Protein AF-A0A921YLR0-F1 (afdb_monomer_lite)

Sequence (115 aa):
MTSTILVIAMLLAQAISAPQNGVSTIKSPVNMTLEELNYLLQVRSGQPQTQPKVLSPCARAILGCCRGKIMNPSCSESLNCGALFFDVNPCEERFVHEALKAARSFYEQLNNVST

Foldseek 3Di:
DDDDDDDPDDPPPPPDDDDPPDPPPPPPPDPDDPVRVVVVVCVVVPHDDDQDLDQQLQLCQLQPQDDQQDGDQVSSVVSVNHCPPDPDRCNPPVNSVVSVVSVVVSVVVVVVVPD

Secondary structure (DSSP, 8-state):
----------------------------SS---HHHHHHHHHHHTT--PPPPSS--HHHHHHHHHEE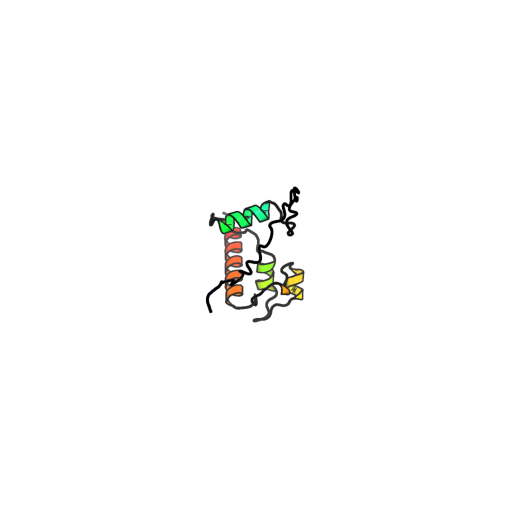TTEE-HHHHHHTT--GGG-SS-TTSHHHHHHHHHHHHHHHHHHHHTT-

pLDDT: mean 70.13, std 16.64, range [39.91, 93.25]

Radius of gyration: 26.22 Å; chains: 1; bounding box: 68×72×43 Å

Structure (mmCIF, N/CA/C/O backbone):
data_AF-A0A921YLR0-F1
#
_entry.id   AF-A0A921YLR0-F1
#
loop_
_atom_site.group_PDB
_atom_site.id
_atom_site.type_symbol
_atom_site.label_atom_id
_atom_site.label_alt_id
_atom_site.label_comp_id
_atom_site.label_asym_id
_atom_site.label_entity_id
_atom_site.label_seq_id
_atom_site.pdbx_PDB_ins_code
_atom_site.Cartn_x
_atom_site.Cartn_y
_atom_site.Cartn_z
_atom_site.occupancy
_atom_site.B_iso_or_equiv
_atom_site.auth_seq_id
_atom_site.auth_comp_id
_atom_site.auth_asym_id
_atom_site.auth_atom_id
_atom_site.pdbx_PDB_model_num
ATOM 1 N N . MET A 1 1 ? 50.236 62.150 -19.688 1.00 47.09 1 MET A N 1
ATOM 2 C CA . MET A 1 1 ? 48.950 61.819 -20.333 1.00 47.09 1 MET A CA 1
ATOM 3 C C . MET A 1 1 ? 47.977 61.448 -19.231 1.00 47.09 1 MET A C 1
ATOM 5 O O . MET A 1 1 ? 48.167 60.444 -18.562 1.00 47.09 1 MET A O 1
ATOM 9 N N . THR A 1 2 ? 47.066 62.365 -18.942 1.00 39.91 2 THR A N 1
ATOM 10 C CA . THR A 1 2 ? 46.041 62.330 -17.894 1.00 39.91 2 THR A CA 1
ATOM 11 C C . THR A 1 2 ? 44.764 61.647 -18.393 1.00 39.91 2 THR A C 1
ATOM 13 O O . THR A 1 2 ? 44.452 61.784 -19.572 1.00 39.91 2 THR A O 1
ATOM 16 N N . SER A 1 3 ? 44.005 61.050 -17.454 1.00 44.97 3 SER A N 1
ATOM 17 C CA . SER A 1 3 ? 42.542 60.811 -17.512 1.00 44.97 3 SER A CA 1
ATOM 18 C C . SER A 1 3 ? 42.065 59.694 -18.474 1.00 44.97 3 SER A C 1
ATOM 20 O O . SER A 1 3 ? 42.546 59.597 -19.5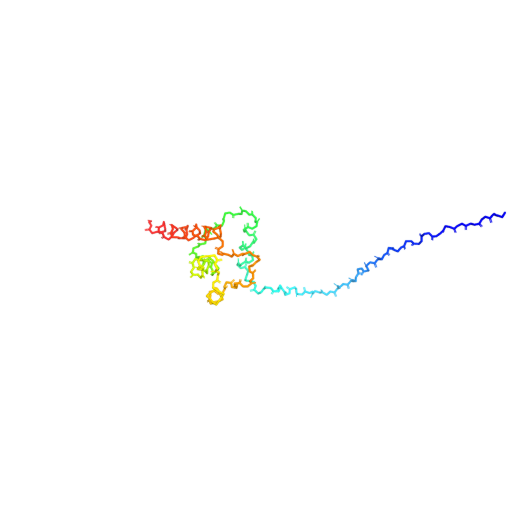88 1.00 44.97 3 SER A O 1
ATOM 22 N N . THR A 1 4 ? 41.117 58.788 -18.178 1.00 50.31 4 THR A N 1
ATOM 23 C CA . THR A 1 4 ? 39.990 58.777 -17.222 1.00 50.31 4 THR A CA 1
ATOM 24 C C . THR A 1 4 ? 39.208 57.440 -17.347 1.00 50.31 4 THR A C 1
ATOM 26 O O . THR A 1 4 ? 39.133 56.907 -18.447 1.00 50.31 4 THR A O 1
ATOM 29 N N . ILE A 1 5 ? 38.535 57.012 -16.260 1.00 53.62 5 ILE A N 1
ATOM 30 C CA . ILE A 1 5 ? 37.160 56.423 -16.199 1.00 53.62 5 ILE A CA 1
ATOM 31 C C . ILE A 1 5 ? 36.966 54.997 -16.784 1.00 53.62 5 ILE A C 1
ATOM 33 O O . ILE A 1 5 ? 37.067 54.787 -17.981 1.00 53.62 5 ILE A O 1
ATOM 37 N N . LEU A 1 6 ? 36.760 53.927 -15.998 1.00 51.25 6 LEU A N 1
ATOM 38 C CA . LEU A 1 6 ? 35.635 53.601 -15.089 1.00 51.25 6 LEU A CA 1
ATOM 39 C C . LEU A 1 6 ? 34.300 53.376 -15.828 1.00 51.25 6 LEU A C 1
ATOM 41 O O . LEU A 1 6 ? 33.466 54.264 -15.824 1.00 51.25 6 LEU A O 1
ATOM 45 N N . VAL A 1 7 ? 34.063 52.172 -16.375 1.00 47.03 7 VAL A N 1
ATOM 46 C CA . VAL A 1 7 ? 32.703 51.602 -16.518 1.00 47.03 7 VAL A CA 1
ATOM 47 C C . VAL A 1 7 ? 32.769 50.064 -16.466 1.00 47.03 7 VAL A C 1
ATOM 49 O O . VAL A 1 7 ? 32.858 49.389 -17.487 1.00 47.03 7 VAL A O 1
ATOM 52 N N . ILE A 1 8 ? 32.705 49.488 -15.263 1.00 49.91 8 ILE A N 1
ATOM 53 C CA . ILE A 1 8 ? 32.212 48.113 -15.089 1.00 49.91 8 ILE A CA 1
ATOM 54 C C . ILE A 1 8 ? 30.689 48.244 -15.089 1.00 49.91 8 ILE A C 1
ATOM 56 O O . ILE A 1 8 ? 30.078 48.563 -14.070 1.00 49.91 8 ILE A O 1
ATOM 60 N N . ALA A 1 9 ? 30.087 48.112 -16.270 1.00 52.34 9 ALA A N 1
ATOM 61 C CA . ALA A 1 9 ? 28.642 48.127 -16.422 1.00 52.34 9 ALA A CA 1
ATOM 62 C C . ALA A 1 9 ? 28.066 46.829 -15.844 1.00 52.34 9 ALA A C 1
ATOM 64 O O . ALA A 1 9 ? 28.249 45.739 -16.383 1.00 52.34 9 ALA A O 1
ATOM 65 N N . MET A 1 10 ? 27.380 46.989 -14.716 1.00 51.41 10 MET A N 1
ATOM 66 C CA . MET A 1 10 ? 26.463 46.031 -14.116 1.00 51.41 10 MET A CA 1
ATOM 67 C C . MET A 1 10 ? 25.487 45.478 -15.165 1.00 51.41 10 MET A C 1
ATOM 69 O O . MET A 1 10 ? 24.638 46.206 -15.673 1.00 51.41 10 MET A O 1
ATOM 73 N N . LEU A 1 11 ? 25.544 44.172 -15.424 1.00 47.53 11 LEU A N 1
ATOM 74 C CA . LEU A 1 11 ? 24.436 43.417 -16.011 1.00 47.53 11 LEU A CA 1
ATOM 75 C C . LEU A 1 11 ? 23.589 42.838 -14.871 1.00 47.53 11 LEU A C 1
ATOM 77 O O . LEU A 1 11 ? 23.623 41.650 -14.567 1.00 47.53 11 LEU A O 1
ATOM 81 N N . LEU A 1 12 ? 22.834 43.722 -14.216 1.00 48.78 12 LEU A N 1
ATOM 82 C CA . LEU A 1 12 ? 21.648 43.348 -13.451 1.00 48.78 12 LEU A CA 1
ATOM 83 C C . LEU A 1 12 ? 20.520 43.134 -14.465 1.00 48.78 12 LEU A C 1
ATOM 85 O O . LEU A 1 12 ? 19.903 44.091 -14.932 1.00 48.78 12 LEU A O 1
ATOM 89 N N . ALA A 1 13 ? 20.275 41.878 -14.840 1.00 51.66 13 ALA A N 1
ATOM 90 C CA . ALA A 1 13 ? 19.069 41.504 -15.564 1.00 51.66 13 ALA A CA 1
ATOM 91 C C . ALA A 1 13 ? 17.874 41.653 -14.612 1.00 51.66 13 ALA A C 1
ATOM 93 O O . ALA A 1 13 ? 17.613 40.812 -13.754 1.00 51.66 13 ALA A O 1
ATOM 94 N N . GLN A 1 14 ? 17.186 42.779 -14.748 1.00 50.91 14 GLN A N 1
ATOM 95 C CA . GLN A 1 14 ? 15.934 43.077 -14.076 1.00 50.91 14 GLN A CA 1
ATOM 96 C C . GLN A 1 14 ? 14.848 42.238 -14.761 1.00 50.91 14 GLN A C 1
ATOM 98 O O . GLN A 1 14 ? 14.433 42.548 -15.877 1.00 50.91 14 GLN A O 1
ATOM 103 N N . ALA A 1 15 ? 14.420 41.145 -14.127 1.00 48.50 15 ALA A N 1
ATOM 104 C CA . ALA A 1 15 ? 13.193 40.460 -14.509 1.00 48.50 15 ALA A CA 1
ATOM 105 C C . ALA A 1 15 ? 12.020 41.355 -14.092 1.00 48.50 15 ALA A C 1
ATOM 107 O O . ALA A 1 15 ? 11.705 41.508 -12.914 1.00 48.50 15 ALA A O 1
ATOM 108 N N . ILE A 1 16 ? 11.450 42.018 -15.090 1.00 54.47 16 ILE A N 1
ATOM 109 C CA . ILE A 1 16 ? 10.364 42.980 -14.983 1.00 54.47 16 ILE A CA 1
ATOM 110 C C . ILE A 1 16 ? 9.105 42.215 -14.567 1.00 54.47 16 ILE A C 1
ATOM 112 O O . ILE A 1 16 ? 8.594 41.383 -15.317 1.00 54.47 16 ILE A O 1
ATOM 116 N N . SER A 1 17 ? 8.609 42.490 -13.364 1.00 49.69 17 SER A N 1
ATOM 117 C CA . SER A 1 17 ? 7.299 42.046 -12.896 1.00 49.69 17 SER A CA 1
ATOM 118 C C . SER A 1 17 ? 6.218 42.603 -13.826 1.00 49.69 17 SER A C 1
ATOM 120 O O . SER A 1 17 ? 5.976 43.810 -13.852 1.00 49.69 17 SER A O 1
ATOM 122 N N . ALA A 1 18 ? 5.566 41.738 -14.601 1.00 46.78 18 ALA A N 1
ATOM 123 C CA . ALA A 1 18 ? 4.377 42.105 -15.361 1.00 46.78 18 ALA A CA 1
ATOM 124 C C . ALA A 1 18 ? 3.161 42.224 -14.416 1.00 46.78 18 ALA A C 1
ATOM 126 O O . ALA A 1 18 ? 2.975 41.354 -13.561 1.00 46.78 18 ALA A O 1
ATOM 127 N N . PRO A 1 19 ? 2.295 43.245 -14.565 1.00 48.19 19 PRO A N 1
ATOM 128 C CA . PRO A 1 19 ? 1.068 43.346 -13.792 1.00 48.19 19 PRO A CA 1
ATOM 129 C C . PRO A 1 19 ? -0.002 42.463 -14.442 1.00 48.19 19 PRO A C 1
ATOM 131 O O . PRO A 1 19 ? -0.622 42.847 -15.432 1.00 48.19 19 PRO A O 1
ATOM 134 N N . GLN A 1 20 ? -0.240 41.271 -13.895 1.00 50.00 20 GLN A N 1
ATOM 135 C CA . GLN A 1 20 ? -1.420 40.486 -14.263 1.00 50.00 20 GLN A CA 1
ATOM 136 C C . GLN A 1 20 ? -2.594 40.891 -13.378 1.00 50.00 20 GLN A C 1
ATOM 138 O O . GLN A 1 20 ? -2.897 40.278 -12.359 1.00 50.00 20 GLN A O 1
ATOM 143 N N . ASN A 1 21 ? -3.251 41.971 -13.797 1.00 47.31 21 ASN A N 1
ATOM 144 C CA . ASN A 1 21 ? -4.597 42.296 -13.366 1.00 47.31 21 ASN A CA 1
ATOM 145 C C . ASN A 1 21 ? -5.551 41.357 -14.118 1.00 47.31 21 ASN A C 1
ATOM 147 O O . ASN A 1 21 ? -5.950 41.608 -15.251 1.00 47.31 21 ASN A O 1
ATOM 151 N N . GLY A 1 22 ? -5.840 40.219 -13.504 1.00 43.94 22 GLY A N 1
ATOM 152 C CA . GLY A 1 22 ? -6.788 39.240 -14.000 1.00 43.94 22 GLY A CA 1
ATOM 153 C C . GLY A 1 22 ? -7.130 38.328 -12.845 1.00 43.94 22 GLY A C 1
ATOM 154 O O . GLY A 1 22 ? -6.261 37.599 -12.369 1.00 43.94 22 GLY A O 1
ATOM 155 N N . VAL A 1 23 ? -8.374 38.404 -12.370 1.00 52.84 23 VAL A N 1
ATOM 156 C CA . VAL A 1 23 ? -8.954 37.437 -11.436 1.00 52.84 23 VAL A CA 1
ATOM 157 C C . VAL A 1 23 ? -8.874 36.077 -12.115 1.00 52.84 23 VAL A C 1
ATOM 159 O O . VAL A 1 23 ? -9.756 35.656 -12.858 1.00 52.84 23 VAL A O 1
ATOM 162 N N . SER A 1 24 ? -7.744 35.417 -11.911 1.00 43.09 24 SER A N 1
ATOM 163 C CA . SER A 1 24 ? -7.550 34.040 -12.281 1.00 43.09 24 SER A CA 1
ATOM 164 C C . SER A 1 24 ? -8.340 33.280 -11.242 1.00 43.09 24 SER A C 1
ATOM 166 O O . SER A 1 24 ? -7.922 33.161 -10.092 1.00 43.09 24 SER A O 1
ATOM 168 N N . THR A 1 25 ? -9.525 32.811 -11.620 1.00 52.16 25 THR A N 1
ATOM 169 C CA . THR A 1 25 ? -10.111 31.647 -10.971 1.00 52.16 25 THR A CA 1
ATOM 170 C C . THR A 1 25 ? -9.041 30.568 -11.048 1.00 52.16 25 THR A C 1
ATOM 172 O O . THR A 1 25 ? -8.855 29.950 -12.096 1.00 52.16 25 THR A O 1
ATOM 175 N N . ILE A 1 26 ? -8.267 30.419 -9.970 1.00 43.59 26 ILE A N 1
ATOM 176 C CA . ILE A 1 26 ? -7.291 29.351 -9.815 1.00 43.59 26 ILE A CA 1
ATOM 177 C C . ILE A 1 26 ? -8.127 28.077 -9.821 1.00 43.59 26 ILE A C 1
ATOM 179 O O . ILE A 1 26 ? -8.661 27.652 -8.799 1.00 43.59 26 ILE A O 1
ATOM 183 N N . LYS A 1 27 ? -8.311 27.493 -11.005 1.00 45.69 27 LYS A N 1
ATOM 184 C CA . LYS A 1 27 ? -8.724 26.105 -11.119 1.00 45.69 27 LYS A CA 1
ATOM 185 C C . LYS A 1 27 ? -7.538 25.319 -10.598 1.00 45.69 27 LYS A C 1
ATOM 187 O O . LYS A 1 27 ? -6.546 25.151 -11.304 1.00 45.69 27 LYS A O 1
ATOM 192 N N . SER A 1 28 ? -7.617 24.949 -9.321 1.00 44.12 28 SER A N 1
ATOM 193 C CA . SER A 1 28 ? -6.674 24.023 -8.713 1.00 44.12 28 SER A CA 1
ATOM 194 C C . SER A 1 28 ? -6.533 22.827 -9.665 1.00 44.12 28 SER A C 1
ATOM 196 O O . SER A 1 28 ? -7.558 22.269 -10.066 1.00 44.12 28 SER A O 1
ATOM 198 N N . PRO A 1 29 ? -5.312 22.452 -10.088 1.00 49.09 29 PRO A N 1
ATOM 199 C CA . PRO A 1 29 ? -5.085 21.381 -11.065 1.00 49.09 29 PRO A CA 1
ATOM 200 C C . PRO A 1 29 ? -5.526 20.000 -10.560 1.00 49.09 29 PRO A C 1
ATOM 202 O O . PRO A 1 29 ? -5.486 19.021 -11.299 1.00 49.09 29 PRO A O 1
ATOM 205 N N . VAL A 1 30 ? -5.969 19.922 -9.307 1.00 51.53 30 VAL A N 1
ATOM 206 C CA . VAL A 1 30 ? -6.499 18.726 -8.678 1.00 51.53 30 VAL A CA 1
ATOM 207 C C . VAL A 1 30 ? -7.974 18.985 -8.401 1.00 51.53 30 VAL A C 1
ATOM 209 O O . VAL A 1 30 ? -8.317 19.885 -7.634 1.00 51.53 30 VAL A O 1
ATOM 212 N N . ASN A 1 31 ? -8.843 18.203 -9.040 1.00 58.59 31 ASN A N 1
ATOM 213 C CA . ASN A 1 31 ? -10.269 18.111 -8.734 1.00 58.59 31 ASN A CA 1
ATOM 214 C C . ASN A 1 31 ? -10.440 17.454 -7.350 1.00 58.59 31 ASN A C 1
ATOM 216 O O . ASN A 1 31 ? -10.852 16.305 -7.248 1.00 58.59 31 ASN A O 1
ATOM 220 N N . MET A 1 32 ? -9.986 18.147 -6.307 1.00 52.22 32 MET A N 1
ATOM 221 C CA . MET A 1 32 ? -9.976 17.680 -4.929 1.00 52.22 32 MET A CA 1
ATOM 222 C C . MET A 1 32 ? -11.214 18.224 -4.232 1.00 52.22 32 MET A C 1
ATOM 224 O O . MET A 1 32 ? -11.506 19.422 -4.292 1.00 52.22 32 MET A O 1
ATOM 228 N N . THR A 1 33 ? -11.958 17.333 -3.593 1.00 74.44 33 THR A N 1
ATOM 229 C CA . THR A 1 33 ? -13.153 17.691 -2.833 1.00 74.44 33 THR A CA 1
ATOM 230 C C . THR A 1 33 ? -12.779 18.561 -1.625 1.00 74.44 33 THR A C 1
ATOM 232 O O . THR A 1 33 ? -11.661 18.506 -1.106 1.00 74.44 33 THR A O 1
ATOM 235 N N . LEU A 1 34 ? -13.717 19.389 -1.151 1.00 66.69 34 LEU A N 1
ATOM 236 C CA . LEU A 1 34 ? -13.504 20.247 0.026 1.00 66.69 34 LEU A CA 1
ATOM 237 C C . LEU A 1 34 ? -13.135 19.429 1.279 1.00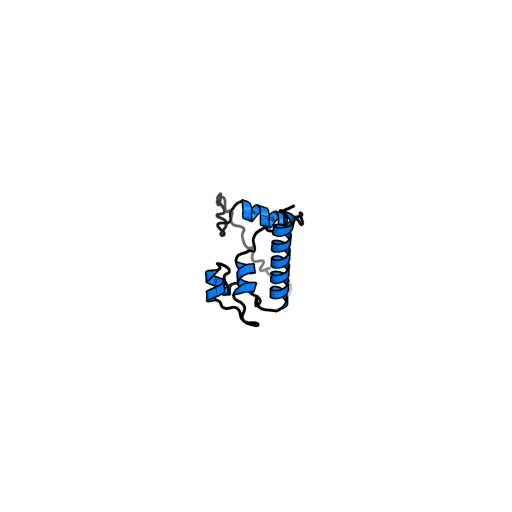 66.69 34 LEU A C 1
ATOM 239 O O . LEU A 1 34 ? -12.387 19.891 2.141 1.00 66.69 34 LEU A O 1
ATOM 243 N N . GLU A 1 35 ? -13.640 18.201 1.356 1.00 64.38 35 GLU A N 1
ATOM 244 C CA . GLU A 1 35 ? -13.371 17.239 2.424 1.00 64.38 35 GLU A CA 1
ATOM 245 C C . GLU A 1 35 ? -11.909 16.771 2.405 1.00 64.38 35 GLU A C 1
ATOM 247 O O . GLU A 1 35 ? -11.247 16.779 3.443 1.00 64.38 35 GLU A O 1
ATOM 252 N N . GLU A 1 36 ? -11.364 16.461 1.227 1.00 61.88 36 GLU A N 1
ATOM 253 C CA . GLU A 1 36 ? -9.952 16.101 1.053 1.00 61.88 36 GLU A CA 1
ATOM 254 C C . GLU A 1 36 ? -9.013 17.277 1.354 1.00 61.88 36 GLU A C 1
ATOM 256 O O . GLU A 1 36 ? -7.975 17.089 1.994 1.00 61.88 36 GLU A O 1
ATOM 261 N N . LEU A 1 37 ? -9.389 18.504 0.970 1.00 74.69 37 LEU A N 1
ATOM 262 C CA . LEU A 1 37 ? -8.618 19.705 1.306 1.00 74.69 37 LEU A CA 1
ATOM 263 C C . LEU A 1 37 ? -8.560 19.926 2.825 1.00 74.69 37 LEU A C 1
ATOM 265 O O . LEU A 1 37 ? -7.484 20.167 3.378 1.00 74.69 37 LEU A O 1
ATOM 269 N N . ASN A 1 38 ? -9.699 19.809 3.509 1.00 70.56 38 ASN A N 1
ATOM 270 C CA . ASN A 1 38 ? -9.763 19.932 4.965 1.00 70.56 38 ASN A CA 1
ATOM 271 C C . ASN A 1 38 ? -8.961 18.834 5.665 1.00 70.56 38 ASN A C 1
ATOM 273 O O . ASN A 1 38 ? -8.245 19.120 6.626 1.00 70.56 38 ASN A O 1
ATOM 277 N N . TYR A 1 39 ? -9.019 17.604 5.157 1.00 66.12 39 TYR A N 1
ATOM 278 C CA . TYR A 1 39 ? -8.216 16.499 5.665 1.00 66.12 39 TYR A CA 1
ATOM 279 C C . TYR A 1 39 ? -6.711 16.790 5.546 1.00 66.12 39 TYR A C 1
ATOM 281 O O . TYR A 1 39 ? -5.988 16.697 6.539 1.00 66.12 39 TYR A O 1
ATOM 289 N N . LEU A 1 40 ? -6.232 17.228 4.375 1.00 74.06 40 LEU A N 1
ATOM 290 C CA . LEU A 1 40 ? -4.817 17.570 4.172 1.00 74.06 40 LEU A CA 1
ATOM 291 C C . LEU A 1 40 ? -4.342 18.706 5.089 1.00 74.06 40 LEU A C 1
ATOM 293 O O . LEU A 1 40 ? -3.232 18.640 5.626 1.00 74.06 40 LEU A O 1
ATOM 297 N N . LEU A 1 41 ? -5.169 19.738 5.285 1.00 77.44 41 LEU A N 1
ATOM 298 C CA . LEU A 1 41 ? -4.856 20.851 6.185 1.00 77.44 41 LEU A CA 1
ATOM 299 C C . LEU A 1 41 ? -4.754 20.386 7.640 1.00 77.44 41 LEU A C 1
ATOM 301 O O . LEU A 1 41 ? -3.799 20.736 8.332 1.00 77.44 41 LEU A O 1
ATOM 305 N N . GLN A 1 42 ? -5.690 19.549 8.083 1.00 70.00 42 GLN A N 1
ATOM 306 C CA . GLN A 1 42 ? -5.729 19.046 9.453 1.00 70.00 42 GLN A CA 1
ATOM 307 C C . GLN A 1 42 ? -4.590 18.056 9.759 1.00 70.00 42 GLN A C 1
ATOM 309 O O . GLN A 1 42 ? -4.026 18.090 10.856 1.00 70.00 42 GLN A O 1
ATOM 314 N N . VAL A 1 43 ? -4.200 17.219 8.784 1.00 68.62 43 VAL A N 1
ATOM 315 C CA . VAL A 1 43 ? -3.019 16.339 8.881 1.00 68.62 43 VAL A CA 1
ATOM 316 C C . VAL A 1 43 ? -1.736 17.164 9.010 1.00 68.62 43 VAL A C 1
ATOM 318 O O . VAL A 1 43 ? -0.894 16.858 9.853 1.00 68.62 43 VAL A O 1
ATOM 321 N N . ARG A 1 44 ? -1.589 18.251 8.237 1.00 75.12 44 ARG A N 1
ATOM 322 C CA . ARG A 1 44 ? -0.421 19.147 8.349 1.00 75.12 44 ARG A CA 1
ATOM 323 C C . ARG A 1 44 ? -0.405 19.959 9.644 1.00 75.12 44 ARG A C 1
ATOM 325 O O . ARG A 1 44 ? 0.677 20.307 10.103 1.00 75.12 44 ARG A O 1
ATOM 332 N N . SER A 1 45 ? -1.563 20.255 10.237 1.00 76.88 45 SER A N 1
ATOM 333 C CA . SER A 1 45 ? -1.660 21.022 11.487 1.00 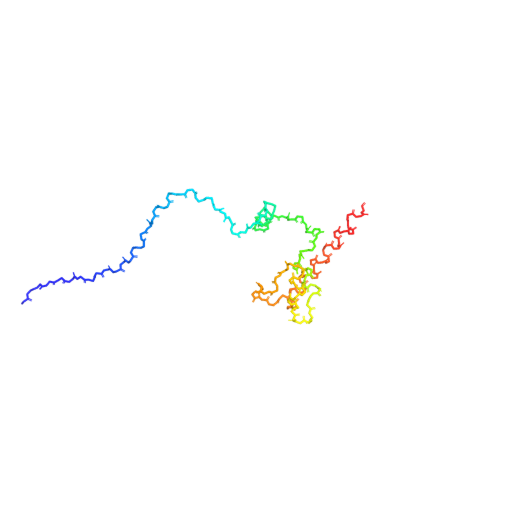76.88 45 SER A CA 1
ATOM 334 C C . SER A 1 45 ? -1.496 20.182 12.761 1.00 76.88 45 SER A C 1
ATOM 336 O O . SER A 1 45 ? -1.655 20.721 13.853 1.00 76.88 45 SER A O 1
ATOM 338 N N . GLY A 1 46 ? -1.226 18.874 12.650 1.00 61.00 46 GLY A N 1
ATOM 339 C CA . GLY A 1 46 ? -1.008 17.994 13.806 1.00 61.00 46 GLY A CA 1
ATOM 340 C C . GLY A 1 46 ? -2.239 17.813 14.700 1.00 61.00 46 GLY A C 1
ATOM 341 O O . GLY A 1 46 ? -2.102 17.461 15.870 1.00 61.00 46 GLY A O 1
ATOM 342 N N . GLN A 1 47 ? -3.438 18.073 14.172 1.00 57.22 47 GLN A N 1
ATOM 343 C CA . GLN A 1 47 ? -4.682 17.869 14.910 1.00 57.22 47 GLN A CA 1
ATOM 344 C C . GLN A 1 47 ? -5.020 16.369 14.933 1.00 57.22 47 GLN A C 1
ATOM 346 O O . GLN A 1 47 ? -4.788 15.685 13.931 1.00 57.22 47 GLN A O 1
ATOM 351 N N . PRO A 1 48 ? -5.555 15.837 16.049 1.00 49.12 48 PRO A N 1
ATOM 352 C CA . PRO A 1 48 ? -5.911 14.429 16.155 1.00 49.12 48 PRO A CA 1
ATOM 353 C C . PRO A 1 48 ? -7.024 14.105 15.156 1.00 49.12 48 PRO A C 1
ATOM 355 O O . PRO A 1 48 ? -8.192 14.428 15.362 1.00 49.12 48 PRO A O 1
ATOM 358 N N . GLN A 1 49 ? -6.644 13.474 14.047 1.00 58.41 49 GLN A N 1
ATOM 359 C CA . GLN A 1 49 ? -7.588 12.917 13.093 1.00 58.41 49 GLN A CA 1
ATOM 360 C C . GLN A 1 49 ? -8.294 11.720 13.720 1.00 58.41 49 GLN A C 1
ATOM 362 O O . GLN A 1 49 ? -7.668 10.879 14.373 1.00 58.41 49 GLN A O 1
ATOM 367 N N . THR A 1 50 ? -9.601 11.619 13.475 1.00 58.69 50 THR A N 1
ATOM 368 C CA . THR A 1 50 ? -10.299 10.350 13.677 1.00 58.69 50 THR A CA 1
ATOM 369 C C . THR A 1 50 ? -9.612 9.324 12.786 1.00 58.69 50 THR A C 1
ATOM 371 O O . THR A 1 50 ? -9.409 9.565 11.596 1.00 58.69 50 THR A O 1
ATOM 374 N N . GLN A 1 51 ? -9.151 8.219 13.379 1.00 56.06 51 GLN A N 1
ATOM 375 C CA . GLN A 1 51 ? -8.416 7.220 12.612 1.00 56.06 51 GLN A CA 1
ATOM 376 C C . GLN A 1 51 ? -9.274 6.771 11.413 1.00 56.06 51 GLN A C 1
ATOM 378 O O . GLN A 1 51 ? -10.489 6.601 11.568 1.00 56.06 51 GLN A O 1
ATOM 383 N N . PRO A 1 52 ? -8.683 6.613 10.215 1.00 55.81 52 PRO A N 1
ATOM 384 C CA . PRO A 1 52 ? -9.451 6.265 9.034 1.00 55.81 52 PRO A CA 1
ATOM 385 C C . PRO A 1 52 ? -10.155 4.923 9.242 1.00 55.81 52 PRO A C 1
ATOM 387 O O . PRO A 1 52 ? -9.512 3.880 9.364 1.00 55.81 52 PRO A O 1
ATOM 390 N N . LYS A 1 53 ? -11.490 4.952 9.210 1.00 65.81 53 LYS A N 1
ATOM 391 C CA . LYS A 1 53 ? -12.352 3.762 9.234 1.00 65.81 53 LYS A CA 1
ATOM 392 C C . LYS A 1 53 ? -12.332 2.982 7.924 1.00 65.81 53 LYS A C 1
ATOM 394 O O . LYS A 1 53 ? -13.185 2.127 7.755 1.00 65.81 53 LYS A O 1
ATOM 399 N N . VAL A 1 54 ? -11.463 3.329 6.969 1.00 74.12 54 VAL A N 1
ATOM 400 C CA . VAL A 1 54 ? -11.310 2.686 5.656 1.00 74.12 54 VAL A CA 1
ATOM 401 C C . VAL A 1 54 ? -9.847 2.768 5.236 1.00 74.12 54 VAL A C 1
ATOM 403 O O . VAL A 1 54 ? -9.243 3.839 5.277 1.00 74.12 54 VAL A O 1
ATOM 406 N N . LEU A 1 55 ? -9.273 1.641 4.808 1.00 77.50 55 LEU A N 1
ATOM 407 C CA . LEU A 1 55 ? -7.949 1.632 4.191 1.00 77.50 55 LEU A CA 1
ATOM 408 C C . LEU A 1 55 ? -7.973 2.395 2.866 1.00 77.50 55 LEU A C 1
ATOM 410 O O . LEU A 1 55 ? -8.811 2.129 1.998 1.00 77.50 55 LEU A O 1
ATOM 414 N N . SER A 1 56 ? -7.009 3.299 2.681 1.00 83.06 56 SER A N 1
ATOM 415 C CA . SER A 1 56 ? -6.869 4.021 1.419 1.00 83.06 56 SER A CA 1
ATOM 416 C C . SER A 1 56 ? -6.655 3.043 0.251 1.00 83.06 56 SER A C 1
ATOM 418 O O . SER A 1 56 ? -6.161 1.924 0.448 1.00 83.06 56 SER A O 1
ATOM 420 N N . PRO A 1 57 ? -7.017 3.426 -0.986 1.00 86.19 57 PRO A N 1
ATOM 421 C CA . PRO A 1 57 ? -6.798 2.576 -2.154 1.00 86.19 57 PRO A CA 1
ATOM 422 C C . PRO A 1 57 ? -5.329 2.144 -2.291 1.00 86.19 57 PRO A C 1
ATOM 424 O O . PRO A 1 57 ? -5.053 0.971 -2.537 1.00 86.19 57 PRO A O 1
ATOM 427 N N . CYS A 1 58 ? -4.389 3.038 -1.969 1.00 86.00 58 CYS A N 1
ATOM 428 C CA . CYS A 1 58 ? -2.971 2.699 -1.939 1.00 86.00 58 CYS A CA 1
ATOM 429 C C . CYS A 1 58 ? -2.537 1.784 -0.801 1.00 86.00 58 CYS A C 1
ATOM 431 O O . CYS A 1 58 ? -1.748 0.875 -1.040 1.00 86.00 58 CYS A O 1
ATOM 433 N N . ALA A 1 59 ? -3.062 1.953 0.414 1.00 85.06 59 ALA A N 1
ATOM 434 C CA . ALA A 1 59 ? -2.759 1.016 1.494 1.00 85.06 59 ALA A CA 1
ATOM 435 C C . ALA A 1 59 ? -3.222 -0.406 1.129 1.00 85.06 59 ALA A C 1
ATOM 437 O O . ALA A 1 59 ? -2.492 -1.372 1.336 1.00 85.06 59 ALA A O 1
ATOM 438 N N . ARG A 1 60 ? -4.398 -0.536 0.497 1.00 87.06 60 ARG A N 1
ATOM 439 C CA . ARG A 1 60 ? -4.891 -1.821 -0.026 1.00 87.06 60 ARG A CA 1
ATOM 440 C C . ARG A 1 60 ? -3.995 -2.379 -1.131 1.00 87.06 60 ARG A C 1
ATOM 442 O O . ARG A 1 60 ? -3.723 -3.577 -1.131 1.00 87.06 60 ARG A O 1
ATOM 449 N N . ALA A 1 61 ? -3.505 -1.529 -2.033 1.00 90.12 61 ALA A N 1
ATOM 450 C CA . ALA A 1 61 ? -2.582 -1.944 -3.084 1.00 90.12 61 ALA A CA 1
ATOM 451 C C . ALA A 1 61 ? -1.246 -2.447 -2.526 1.00 90.12 61 ALA A C 1
ATOM 453 O O . ALA A 1 61 ? -0.780 -3.499 -2.943 1.00 90.12 61 ALA A O 1
ATOM 454 N N . ILE A 1 62 ? -0.658 -1.775 -1.536 1.00 88.06 62 ILE A N 1
ATOM 455 C CA . ILE A 1 62 ? 0.589 -2.234 -0.897 1.00 88.06 62 ILE A CA 1
ATOM 456 C C . ILE A 1 62 ? 0.401 -3.614 -0.258 1.00 88.06 62 ILE A C 1
ATOM 458 O O . ILE A 1 62 ? 1.242 -4.496 -0.414 1.00 88.06 62 ILE A O 1
ATOM 462 N N . LEU A 1 63 ? -0.732 -3.831 0.409 1.00 87.75 63 LEU A N 1
ATOM 463 C CA . LEU A 1 63 ? -1.025 -5.099 1.075 1.00 87.75 63 LEU A CA 1
ATOM 464 C C . LEU A 1 63 ? -1.356 -6.239 0.099 1.00 87.75 63 LEU A C 1
ATOM 466 O O . LEU A 1 63 ? -1.049 -7.391 0.392 1.00 87.75 63 LEU A O 1
ATOM 470 N N . GLY A 1 64 ? -1.999 -5.941 -1.035 1.00 89.69 64 GLY A N 1
ATOM 471 C CA . GLY A 1 64 ? -2.532 -6.956 -1.954 1.00 89.69 64 GLY A CA 1
ATOM 472 C C . GLY A 1 64 ? -1.757 -7.151 -3.261 1.00 89.69 64 GLY A C 1
ATOM 473 O O . GLY A 1 64 ? -1.845 -8.216 -3.870 1.00 89.69 64 GLY A O 1
ATOM 474 N N . CYS A 1 65 ? -1.005 -6.147 -3.712 1.00 92.50 65 CYS A N 1
ATOM 475 C CA . CYS A 1 65 ? -0.353 -6.129 -5.026 1.00 92.50 65 CYS A CA 1
ATOM 476 C C . CYS A 1 65 ? 1.169 -6.307 -4.966 1.00 92.50 65 CYS A C 1
ATOM 478 O O . CYS A 1 65 ? 1.795 -6.513 -6.011 1.00 92.50 65 CYS A O 1
ATOM 480 N N . CYS A 1 66 ? 1.771 -6.258 -3.774 1.00 90.81 66 CYS A N 1
ATOM 481 C CA . CYS A 1 66 ? 3.188 -6.553 -3.589 1.00 90.81 66 CYS A CA 1
ATOM 482 C C . CYS A 1 66 ? 3.456 -8.063 -3.648 1.00 90.81 66 CYS A C 1
ATOM 484 O O . CYS A 1 66 ? 2.850 -8.854 -2.927 1.00 90.81 66 CYS A O 1
ATOM 486 N N . ARG A 1 67 ? 4.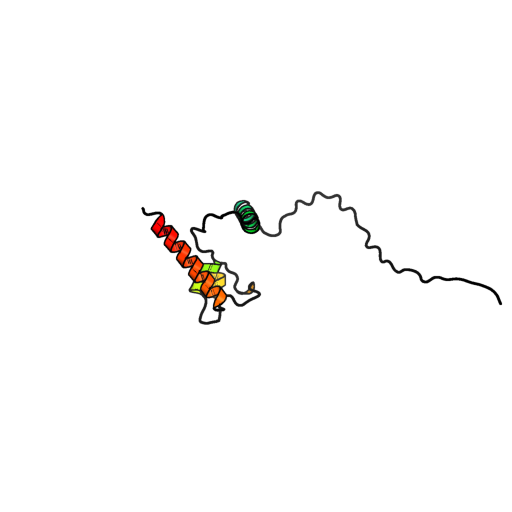413 -8.471 -4.489 1.00 87.44 67 ARG A N 1
ATOM 487 C CA . ARG A 1 67 ? 4.961 -9.835 -4.531 1.00 87.44 67 ARG A CA 1
ATOM 488 C C . ARG A 1 67 ? 6.448 -9.773 -4.208 1.00 87.44 67 ARG A C 1
ATOM 490 O O . ARG A 1 67 ? 7.270 -9.435 -5.060 1.00 87.44 67 ARG A O 1
ATOM 497 N N . GLY A 1 68 ? 6.791 -10.054 -2.953 1.00 85.38 68 GLY A N 1
ATOM 498 C CA . GLY A 1 68 ? 8.125 -9.757 -2.434 1.00 85.38 68 GLY A CA 1
ATOM 499 C C . GLY A 1 68 ? 8.385 -8.249 -2.480 1.00 85.38 68 GLY A C 1
ATOM 500 O O . GLY A 1 68 ? 7.549 -7.469 -2.038 1.00 85.38 68 GLY A O 1
ATOM 501 N N . LYS A 1 69 ? 9.515 -7.833 -3.060 1.00 88.38 69 LYS A N 1
ATOM 502 C CA . LYS A 1 69 ? 9.900 -6.415 -3.193 1.00 88.38 69 LYS A CA 1
ATOM 503 C C . LYS A 1 69 ? 9.417 -5.767 -4.494 1.00 88.38 69 LYS A C 1
ATOM 505 O O . LYS A 1 69 ? 9.958 -4.742 -4.885 1.00 88.38 69 LYS A O 1
ATOM 510 N N . ILE A 1 70 ? 8.470 -6.364 -5.214 1.00 89.69 70 ILE A N 1
ATOM 511 C CA . ILE A 1 70 ? 8.025 -5.858 -6.519 1.00 89.69 70 ILE A CA 1
ATOM 512 C C . ILE A 1 70 ? 6.522 -5.596 -6.474 1.00 89.69 70 ILE A C 1
ATOM 514 O O . ILE A 1 70 ? 5.737 -6.487 -6.141 1.00 89.69 70 ILE A O 1
ATOM 518 N N . MET A 1 71 ? 6.129 -4.374 -6.833 1.00 90.12 71 MET A N 1
ATOM 519 C CA . MET A 1 71 ? 4.729 -3.987 -7.002 1.00 90.12 71 MET A CA 1
ATOM 520 C C . MET A 1 71 ? 4.218 -4.495 -8.349 1.00 90.12 71 MET A C 1
ATOM 522 O O . MET A 1 71 ? 4.853 -4.257 -9.375 1.00 90.12 71 MET A O 1
ATOM 526 N N . ASN A 1 72 ? 3.056 -5.153 -8.373 1.00 92.62 72 ASN A N 1
ATOM 527 C CA . ASN A 1 72 ? 2.345 -5.399 -9.625 1.00 92.62 72 ASN A CA 1
ATOM 528 C C . ASN A 1 72 ? 1.640 -4.101 -10.070 1.00 92.62 72 ASN A C 1
ATOM 530 O O . ASN A 1 72 ? 0.668 -3.698 -9.421 1.00 92.62 72 ASN A O 1
ATOM 534 N N . PRO A 1 73 ? 2.075 -3.461 -11.173 1.00 90.44 73 PRO A N 1
ATOM 535 C CA . PRO A 1 73 ? 1.531 -2.172 -11.575 1.00 90.44 73 PRO A CA 1
ATOM 536 C C . PRO A 1 73 ? 0.066 -2.276 -11.989 1.00 90.44 73 PRO A C 1
ATOM 538 O O . PRO A 1 73 ? -0.739 -1.472 -11.544 1.00 90.44 73 PRO A O 1
ATOM 541 N N . SER A 1 74 ? -0.318 -3.314 -12.737 1.00 92.81 74 SER A N 1
ATOM 542 C CA . SER A 1 74 ? -1.710 -3.513 -13.161 1.00 92.81 74 SER A CA 1
ATOM 543 C C . SER A 1 74 ? -2.657 -3.687 -11.969 1.00 92.81 74 SER A C 1
ATOM 545 O O . SER A 1 74 ? -3.744 -3.115 -11.958 1.00 92.81 74 SER A O 1
ATOM 547 N N . CYS A 1 75 ? -2.223 -4.412 -10.936 1.00 92.81 75 CYS A N 1
ATOM 548 C CA . CYS A 1 75 ? -2.984 -4.553 -9.696 1.00 92.81 75 CYS A CA 1
ATOM 549 C C . CYS A 1 75 ? -3.120 -3.206 -8.965 1.00 92.81 75 CYS A C 1
ATOM 551 O O . CYS A 1 75 ? -4.220 -2.831 -8.564 1.00 92.81 75 CYS A O 1
ATOM 553 N N . SER A 1 76 ? -2.031 -2.443 -8.850 1.00 92.12 76 SER A N 1
ATOM 554 C CA . SER A 1 76 ? -2.049 -1.116 -8.223 1.00 92.12 76 SER A CA 1
ATOM 555 C C . SER A 1 76 ? -2.954 -0.123 -8.962 1.00 92.12 76 SER A C 1
ATOM 557 O O . SER A 1 76 ? -3.749 0.575 -8.331 1.00 92.12 76 SER A O 1
ATOM 559 N N . GLU A 1 77 ?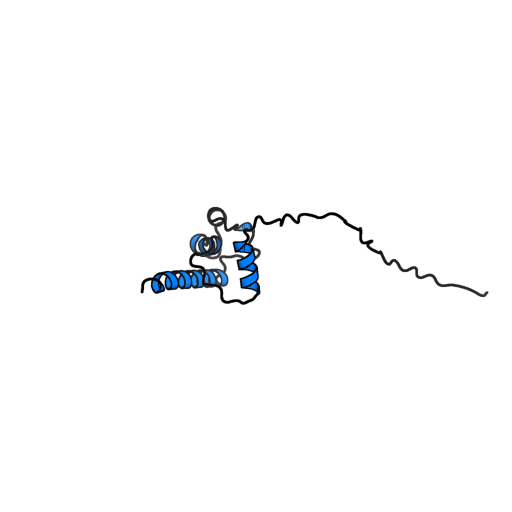 -2.890 -0.098 -10.297 1.00 91.31 77 GLU A N 1
ATOM 560 C CA . GLU A 1 77 ? -3.774 0.723 -11.132 1.00 91.31 77 GLU A CA 1
ATOM 561 C C . GLU A 1 77 ? -5.240 0.309 -10.967 1.00 91.31 77 GLU A C 1
ATOM 563 O O . GLU A 1 77 ? -6.106 1.165 -10.820 1.00 91.31 77 GLU A O 1
ATOM 568 N N . SER A 1 78 ? -5.532 -0.997 -10.895 1.00 93.25 78 SER A N 1
ATOM 569 C CA . SER A 1 78 ? -6.904 -1.487 -10.673 1.00 93.25 78 SER A CA 1
ATOM 570 C C . SER A 1 78 ? -7.495 -1.059 -9.324 1.00 93.25 78 SER A C 1
ATOM 572 O O . SER A 1 78 ? -8.712 -0.990 -9.164 1.00 93.25 78 SER A O 1
ATOM 574 N N . LEU A 1 79 ? -6.629 -0.738 -8.359 1.00 90.25 79 LEU A N 1
ATOM 575 C CA . LEU A 1 79 ? -6.993 -0.197 -7.055 1.00 90.25 79 LEU A CA 1
ATOM 576 C C . LEU A 1 79 ? -6.881 1.331 -7.001 1.00 90.25 79 LEU A C 1
ATOM 578 O O . LEU A 1 79 ? -6.932 1.885 -5.910 1.00 90.25 79 LEU A O 1
ATOM 582 N N . ASN A 1 80 ? -6.747 2.022 -8.138 1.00 89.94 80 ASN A N 1
ATOM 583 C CA . ASN A 1 80 ? -6.603 3.480 -8.230 1.00 89.94 80 ASN A CA 1
ATOM 584 C C . ASN A 1 80 ? -5.445 4.038 -7.384 1.00 89.94 80 ASN A C 1
ATOM 586 O O . ASN A 1 80 ? -5.550 5.131 -6.829 1.00 89.94 80 ASN A O 1
ATOM 590 N N . CYS A 1 81 ? -4.362 3.270 -7.235 1.00 85.94 81 CYS A N 1
ATOM 591 C CA . CYS A 1 81 ? -3.204 3.697 -6.457 1.00 85.94 81 CYS A CA 1
ATOM 592 C C . CYS A 1 81 ? -2.081 4.306 -7.312 1.00 85.94 81 CYS A C 1
ATOM 594 O O . CYS A 1 81 ? -1.313 5.117 -6.805 1.00 85.94 81 CYS A O 1
ATOM 596 N N . GLY A 1 82 ? -1.988 3.972 -8.603 1.00 82.38 82 GLY A N 1
ATOM 597 C CA . GLY A 1 82 ? -0.982 4.582 -9.471 1.00 82.38 82 GLY A CA 1
ATOM 598 C C . GLY A 1 82 ? 0.440 4.089 -9.171 1.00 82.38 82 GLY A C 1
ATOM 599 O O . GLY A 1 82 ? 1.239 4.809 -8.579 1.00 82.38 82 GLY A O 1
ATOM 600 N N . ALA A 1 83 ? 0.799 2.864 -9.571 1.00 75.25 83 ALA A N 1
ATOM 601 C CA . ALA A 1 83 ? 2.113 2.278 -9.246 1.00 75.25 83 ALA A CA 1
ATOM 602 C C . ALA A 1 83 ? 3.311 3.061 -9.808 1.00 75.25 83 ALA A C 1
ATOM 604 O O . ALA A 1 83 ? 4.412 2.947 -9.275 1.00 75.25 83 ALA A O 1
ATOM 605 N N . LEU A 1 84 ? 3.110 3.830 -10.879 1.00 75.81 84 LEU A N 1
ATOM 606 C CA . LEU A 1 84 ? 4.174 4.573 -11.560 1.00 75.81 84 LEU A CA 1
ATOM 607 C C . LEU A 1 84 ? 4.486 5.931 -10.913 1.00 75.81 84 LEU A C 1
ATOM 609 O O . LEU A 1 84 ? 5.447 6.579 -11.312 1.00 75.81 84 LEU A O 1
ATOM 613 N N . PHE A 1 85 ? 3.696 6.362 -9.927 1.00 76.81 85 PHE A N 1
ATOM 614 C CA . PHE A 1 85 ? 3.859 7.663 -9.269 1.00 76.81 85 PHE A CA 1
ATOM 615 C C . PHE A 1 85 ? 4.713 7.606 -8.002 1.00 76.81 85 PHE A C 1
ATOM 617 O O . PHE A 1 85 ? 4.959 8.631 -7.371 1.00 76.81 85 PHE A O 1
ATOM 624 N N . PHE A 1 86 ? 5.154 6.416 -7.603 1.00 76.88 86 PHE A N 1
ATOM 625 C CA . PHE A 1 86 ? 5.985 6.258 -6.424 1.00 76.88 86 PHE A CA 1
ATOM 626 C C . PHE A 1 86 ? 7.457 6.519 -6.758 1.00 76.88 86 PHE A C 1
ATOM 628 O O . PHE A 1 86 ? 8.091 5.713 -7.434 1.00 76.88 86 PHE A O 1
ATOM 635 N N . ASP A 1 87 ? 8.023 7.598 -6.206 1.00 82.06 87 ASP A N 1
ATOM 636 C CA . ASP A 1 87 ? 9.470 7.881 -6.268 1.00 82.06 87 ASP A CA 1
ATOM 637 C C . ASP A 1 87 ? 10.310 6.789 -5.582 1.00 82.06 87 ASP A C 1
ATOM 639 O O . ASP A 1 87 ? 11.497 6.611 -5.856 1.00 82.06 87 ASP A O 1
ATOM 643 N N . VAL A 1 88 ? 9.688 6.059 -4.654 1.00 83.38 88 VAL A N 1
ATOM 644 C CA . VAL A 1 88 ? 10.307 5.022 -3.833 1.00 83.38 88 VAL A CA 1
ATOM 645 C C . VAL A 1 88 ? 9.448 3.771 -3.885 1.00 83.38 88 VAL A C 1
ATOM 647 O O . VAL A 1 88 ? 8.231 3.854 -3.771 1.00 83.38 88 VAL A O 1
ATOM 650 N N . ASN A 1 89 ? 10.068 2.600 -4.004 1.00 86.62 89 ASN A N 1
ATOM 651 C CA . ASN A 1 89 ? 9.341 1.347 -4.150 1.00 86.62 89 ASN A CA 1
ATOM 652 C C . ASN A 1 89 ? 8.417 1.062 -2.941 1.00 86.62 89 ASN A C 1
ATOM 654 O O . ASN A 1 89 ? 8.906 0.791 -1.839 1.00 86.62 89 ASN A O 1
ATOM 658 N N . PRO A 1 90 ? 7.086 1.037 -3.139 1.00 86.69 90 PRO A N 1
ATOM 659 C CA . PRO A 1 90 ? 6.121 0.868 -2.056 1.00 86.69 90 PRO A CA 1
ATOM 660 C C . PRO A 1 90 ? 6.081 -0.562 -1.486 1.00 86.69 90 PRO A C 1
ATOM 662 O O . PRO A 1 90 ? 5.437 -0.792 -0.467 1.00 86.69 90 PRO A O 1
ATOM 665 N N . CYS A 1 91 ? 6.778 -1.521 -2.108 1.00 90.19 91 CYS A N 1
ATOM 666 C CA . CYS A 1 91 ? 6.936 -2.890 -1.605 1.00 90.19 91 CYS A CA 1
ATOM 667 C C . CYS A 1 91 ? 8.221 -3.101 -0.789 1.00 90.19 91 CYS A C 1
ATOM 669 O O . CYS A 1 91 ? 8.567 -4.237 -0.457 1.00 90.19 91 CYS A O 1
ATOM 671 N N . GLU A 1 92 ? 8.963 -2.039 -0.469 1.00 90.94 92 GLU A N 1
ATOM 672 C CA . GLU A 1 92 ? 10.010 -2.130 0.550 1.00 90.94 92 GLU A CA 1
ATOM 673 C C . GLU A 1 92 ? 9.400 -2.425 1.925 1.00 90.94 92 GLU A C 1
ATOM 675 O O . GLU A 1 92 ? 8.326 -1.926 2.266 1.00 90.94 92 GLU A O 1
ATOM 680 N N . GLU A 1 93 ? 10.121 -3.192 2.750 1.00 87.31 93 GLU A N 1
ATOM 681 C CA . GLU A 1 93 ? 9.608 -3.666 4.043 1.00 87.31 93 GLU A CA 1
ATOM 682 C C . GLU A 1 93 ? 9.074 -2.550 4.939 1.00 87.31 93 GLU A C 1
ATOM 684 O O . GLU A 1 93 ? 8.050 -2.740 5.588 1.00 87.31 93 GLU A O 1
ATOM 689 N N . ARG A 1 94 ? 9.717 -1.376 4.948 1.00 85.00 94 ARG A N 1
ATOM 690 C CA . ARG A 1 94 ? 9.258 -0.232 5.748 1.00 85.00 94 ARG A CA 1
ATOM 691 C C . ARG A 1 94 ? 7.820 0.176 5.418 1.00 85.00 94 ARG A C 1
ATOM 693 O O . ARG A 1 94 ? 7.036 0.418 6.326 1.00 85.00 94 ARG A O 1
ATOM 700 N N . PHE A 1 95 ? 7.452 0.211 4.138 1.00 85.56 95 PHE A N 1
ATOM 701 C CA . PHE A 1 95 ? 6.119 0.638 3.709 1.00 85.56 95 PHE A CA 1
ATOM 702 C C . PHE A 1 95 ? 5.094 -0.472 3.895 1.00 85.56 95 PHE A C 1
ATOM 704 O O . PHE A 1 95 ? 3.965 -0.200 4.297 1.00 85.56 95 PHE A O 1
ATOM 711 N N . VAL A 1 96 ? 5.502 -1.724 3.680 1.00 84.56 96 VAL A N 1
ATOM 712 C CA . VAL A 1 96 ? 4.668 -2.891 3.989 1.00 84.56 96 VAL A CA 1
ATOM 713 C C . VAL A 1 96 ? 4.343 -2.933 5.484 1.00 84.56 96 VAL A C 1
ATOM 715 O O . VAL A 1 96 ? 3.191 -3.148 5.853 1.00 84.56 96 VAL A O 1
ATOM 718 N N . HIS A 1 97 ? 5.321 -2.665 6.354 1.00 84.00 97 HIS A N 1
ATOM 719 C CA . HIS A 1 97 ? 5.117 -2.624 7.801 1.00 84.00 97 HIS A CA 1
ATOM 720 C C . HIS A 1 97 ? 4.131 -1.521 8.206 1.00 84.00 97 HIS A C 1
ATOM 722 O O . HIS A 1 97 ? 3.194 -1.779 8.964 1.00 84.00 97 HIS A O 1
ATOM 728 N N . GLU A 1 98 ? 4.292 -0.309 7.673 1.00 80.19 98 GLU A N 1
ATOM 729 C CA . GLU A 1 98 ? 3.359 0.794 7.931 1.00 80.19 98 GLU A CA 1
ATOM 730 C C . GLU A 1 98 ? 1.947 0.489 7.404 1.00 80.19 98 GLU A C 1
ATOM 732 O O . GLU A 1 98 ? 0.958 0.748 8.093 1.00 80.19 98 GLU A O 1
ATOM 737 N N . ALA A 1 99 ? 1.827 -0.148 6.236 1.00 83.06 99 ALA A N 1
ATOM 738 C CA . ALA A 1 99 ? 0.537 -0.576 5.698 1.00 83.06 99 ALA A CA 1
ATOM 739 C C . ALA A 1 99 ? -0.135 -1.644 6.582 1.00 83.06 99 ALA A C 1
ATOM 741 O O . ALA A 1 99 ? -1.339 -1.571 6.834 1.00 83.06 99 ALA A O 1
ATOM 742 N N . LEU A 1 100 ? 0.632 -2.608 7.106 1.00 83.31 100 LEU A N 1
ATOM 743 C CA . LEU A 1 100 ? 0.133 -3.627 8.039 1.00 83.31 100 LEU A CA 1
ATOM 744 C C . LEU A 1 100 ? -0.315 -3.013 9.367 1.00 83.31 100 LEU A C 1
ATOM 746 O O . LEU A 1 100 ? -1.346 -3.407 9.915 1.00 83.31 100 LEU A O 1
ATOM 750 N N . LYS A 1 101 ? 0.428 -2.029 9.876 1.00 81.88 101 LYS A N 1
ATOM 751 C CA . LYS A 1 101 ? 0.059 -1.277 11.077 1.00 81.88 101 LYS A CA 1
ATOM 752 C C . LYS A 1 101 ? -1.251 -0.516 10.870 1.00 81.88 101 LYS A C 1
ATOM 754 O O . LYS A 1 101 ? -2.145 -0.627 11.705 1.00 81.88 101 LYS A O 1
ATOM 759 N N . ALA A 1 102 ? -1.407 0.166 9.735 1.00 78.88 102 ALA A N 1
ATOM 760 C CA . ALA A 1 102 ? -2.653 0.842 9.378 1.00 78.88 102 ALA A CA 1
ATOM 761 C C . ALA A 1 102 ? -3.835 -0.139 9.265 1.00 78.88 102 ALA A C 1
ATOM 763 O O . ALA A 1 102 ? -4.922 0.143 9.769 1.00 78.88 102 ALA A O 1
ATOM 764 N N . ALA A 1 103 ? -3.619 -1.315 8.664 1.00 80.94 103 ALA A N 1
ATOM 765 C CA . ALA A 1 103 ? -4.632 -2.369 8.588 1.00 80.94 103 ALA A CA 1
ATOM 766 C C . ALA A 1 103 ? -5.045 -2.881 9.970 1.00 80.94 103 ALA A C 1
ATOM 768 O O . ALA A 1 103 ? -6.237 -3.027 10.232 1.00 80.94 103 ALA A O 1
ATOM 769 N N . ARG A 1 104 ? -4.082 -3.107 10.872 1.00 80.00 104 ARG A N 1
ATOM 770 C CA . ARG A 1 104 ? -4.370 -3.504 12.254 1.00 80.00 104 ARG A CA 1
ATOM 771 C C . ARG A 1 104 ? -5.232 -2.461 12.961 1.00 80.00 104 ARG A C 1
ATOM 773 O O . ARG A 1 104 ? -6.269 -2.822 13.508 1.00 80.00 104 ARG A O 1
ATOM 780 N N . SER A 1 105 ? -4.848 -1.188 12.898 1.00 78.06 105 SER A N 1
ATOM 781 C CA . SER A 1 105 ? -5.609 -0.108 13.532 1.00 78.06 105 SER A CA 1
ATOM 782 C C . SER A 1 105 ? -7.037 -0.007 12.989 1.00 78.06 105 SER A C 1
ATOM 784 O O . SER A 1 105 ? -7.969 0.194 13.762 1.00 78.06 105 SER A O 1
ATOM 786 N N . PHE A 1 106 ? -7.234 -0.204 11.682 1.00 79.00 106 PHE A N 1
ATOM 787 C CA . PHE A 1 106 ? -8.568 -0.280 11.078 1.00 79.00 106 PHE A CA 1
ATOM 788 C C . PHE A 1 106 ? -9.404 -1.435 11.664 1.00 79.00 106 PHE A C 1
ATOM 790 O O . PHE A 1 106 ? -10.558 -1.226 12.033 1.00 79.00 106 PHE A O 1
ATOM 797 N N . TYR A 1 107 ? -8.836 -2.638 11.806 1.00 77.69 107 TYR A N 1
ATOM 798 C CA . TYR A 1 107 ? -9.553 -3.779 12.394 1.00 77.69 107 TYR A CA 1
ATOM 799 C C . TYR A 1 107 ? -9.894 -3.566 13.871 1.00 77.69 107 TYR A C 1
ATOM 801 O O . TYR A 1 107 ? -11.003 -3.876 14.302 1.00 77.69 107 TYR A O 1
ATOM 809 N N . GLU A 1 108 ? -8.961 -3.019 14.646 1.00 79.69 108 GLU A N 1
ATOM 810 C CA . GLU A 1 108 ? -9.176 -2.710 16.062 1.00 79.69 108 GLU A CA 1
ATOM 811 C C . GLU A 1 108 ? -10.319 -1.704 16.245 1.00 79.69 108 GLU A C 1
ATOM 813 O O . GLU A 1 108 ? -11.156 -1.879 17.127 1.00 79.69 108 GLU A O 1
ATOM 818 N N . GLN A 1 109 ? -10.426 -0.697 15.373 1.00 73.38 109 GLN A N 1
ATOM 819 C CA . GLN A 1 109 ? -11.557 0.234 15.390 1.00 73.38 109 GLN A CA 1
ATOM 820 C C . GLN A 1 109 ? -12.897 -0.461 15.127 1.00 73.38 109 GLN A C 1
ATOM 822 O O . GLN A 1 109 ? -13.869 -0.167 15.816 1.00 73.38 109 GLN A O 1
ATOM 827 N N . LEU A 1 110 ? -12.970 -1.378 14.155 1.00 71.12 110 LEU A N 1
ATOM 828 C CA . LEU A 1 110 ? -14.212 -2.104 13.858 1.00 71.12 110 LEU A CA 1
ATOM 829 C C . LEU A 1 110 ? -14.677 -2.953 15.049 1.00 71.12 110 LEU A C 1
ATOM 831 O O . LEU A 1 110 ? -15.866 -2.985 15.365 1.00 71.12 110 LEU A O 1
ATOM 835 N N . ASN A 1 111 ? -13.737 -3.591 15.744 1.00 70.50 111 ASN A N 1
ATOM 836 C CA . ASN A 1 111 ? -14.047 -4.434 16.896 1.00 70.50 111 ASN A CA 1
ATOM 837 C C . ASN A 1 111 ? -14.412 -3.609 18.141 1.00 70.50 111 ASN A C 1
ATOM 839 O O . ASN A 1 111 ? -15.314 -3.990 18.880 1.00 70.50 111 ASN A O 1
ATOM 843 N N . ASN A 1 112 ? -13.782 -2.449 18.341 1.00 62.03 112 ASN A N 1
ATOM 844 C CA . ASN A 1 112 ? -14.043 -1.582 19.495 1.00 62.03 112 ASN A CA 1
ATOM 845 C C . ASN A 1 112 ? -15.358 -0.786 19.395 1.00 62.03 112 ASN A C 1
ATOM 847 O O . ASN A 1 112 ? -15.845 -0.301 20.408 1.00 62.03 112 ASN A O 1
ATOM 851 N N . VAL A 1 113 ? -15.949 -0.646 18.203 1.00 56.16 113 VAL A N 1
ATOM 852 C CA . VAL A 1 113 ? -17.270 -0.006 18.006 1.00 56.16 113 VAL A CA 1
ATOM 853 C C . VAL A 1 113 ? -18.433 -0.970 18.313 1.00 56.16 113 VAL A C 1
ATOM 855 O O . VAL A 1 113 ? -19.581 -0.546 18.393 1.00 56.16 113 VAL A O 1
ATOM 858 N N . SER A 1 114 ? -18.151 -2.262 18.513 1.00 50.44 114 SER A N 1
ATOM 859 C CA . SER A 1 114 ? -19.163 -3.311 18.718 1.00 50.44 114 SER A CA 1
ATOM 860 C C . SER A 1 114 ? -19.514 -3.581 20.196 1.00 50.44 114 SER A C 1
ATOM 862 O O . SER A 1 114 ? -20.132 -4.606 20.482 1.00 50.44 114 SER A O 1
ATOM 864 N N . THR A 1 115 ? -19.120 -2.699 21.125 1.00 43.12 115 THR A N 1
ATOM 865 C CA . THR A 1 115 ? -19.404 -2.799 22.577 1.00 43.12 115 THR A CA 1
ATOM 866 C C . THR A 1 115 ? -20.127 -1.551 23.054 1.00 43.12 115 THR A C 1
ATOM 868 O O . THR A 1 115 ? -21.047 -1.693 23.886 1.00 43.12 115 THR A O 1
#

Organism: Manduca sexta (NCBI:txid7130)

=== Feature glossary ===
Key to the feature types in this record:

Secondary structure (8-state, DSSP). Secondary structure is the local, repeating backbone conformation. DSSP classifies it into eight states by reading the hydrogen-bond network: three helix types (H, G, I), two β types (E, B), two non-regular types (T, S), and unstructured coil (-).

Backbone torsions (φ/ψ). Backbone dihedral angles. Every residue except chain termini has a φ (preceding-C → N → Cα → C) and a ψ (N → Cα → C → next-N). They are reported in degrees following the IUPAC sign convention. Secondary structure is essentially a statement about which (φ, ψ) basin each residue occupies.

Predicted aligned error. Predicted Aligned Error (PAE) is an AlphaFold confidence matrix: entry (i, j) is the expected error in the position of residue j, in ångströms, when the prediction is superimposed on the true structure at residue i. Low PAE within a block of residues means that block is internally rigid and well-predicted; high PAE between two blocks means their relative placement is uncertain even if each block individually is confident.

B-factor. B-factor (Debye–Waller factor) reflects atomic displacement in the crystal lattice. It is an experimental observable (units Å²), not a prediction; low values mean the atom is pinned down, high values mean it moves or is heterogeneous across the crystal.

Secondary structure (3-state, P-SEA). Three-state secondary structure (P-SEA) collapses the eight DSSP classes into helix (a), strand (b), and coil (c). P-SEA assigns these from Cα geometry alone — distances and angles — without requiring backbone oxygens, so it works on any Cα trace.

Sequence. Primary structure: the covalent order of the twenty standard amino acids along the backbone. Two proteins with the same sequence will (almost always) fold to the same structure; two with 30% identity often share a fold but not the details.

pLDDT. pLDDT is the predicted lDDT-Cα score: AlphaFold's confidence that the local environment of each residue (all inter-atomic distances within 15 Å) is correctly placed. It is a per-residue number between 0 and 100, with higher meaning more reliable.

InterPro / GO / CATH / organism. Functional annotations link the protein to curated databases. InterPro entries identify conserved domains and families by matching the sequence against member-database signatures (Pfam, PROSITE, CDD, …). Gene Ontology (GO) terms describe molecular function, biological process, and cellular component in a controlled vocabulary. CATH places the structure in a hierarchical fold classification (Class/Architecture/Topology/Homologous-superfamily). The organism is the source species.

Contact-map, Ramachandran, and PAE plots. Three diagnostic plots accompany the record. The Cα contact map visualizes the tertiary structure as a 2D adjacency matrix (8 Å cutoff, sequence-local contacts suppressed). The Ramachandran plot shows the distribution of backbone (φ, ψ) torsions, with points in the α and β basins reflecting secondary structure content. The PAE plot shows AlphaFold's inter-residue confidence as a color matrix.

mmCIF coordinates. The mmCIF table is the protein's shape written out atom by atom. For each backbone N, Cα, C, and carbonyl O, it records an (x, y, z) coordinate triple in Å plus the residue type, chain letter, and residue number.

Radius of gyration, Cα contacts, bounding box. Three whole-structure scalars: the radius of gyration (RMS distance of Cα from centroid, in Å), the count of Cα–Cα contacts (pairs closer than 8 Å and separated by more than four residues in sequence — i.e. tertiary, not local, contacts), and the bounding-box dimensions. Together they distinguish compact globular folds from extended fibres or disordered chains.

Foldseek 3Di. The Foldseek 3Di string encodes local tertiary geometry as a 20-letter alphabet — one character per residue — derived from the relative positions of nearby Cα atoms. Unlike the amino-acid sequence, 3Di is a direct function of the 3D structure, so two proteins with the same fold have similar 3Di strings even at low sequence identity.

Rendered structure images. Six rendered views show the 3D structure from the faces of a cube — i.e. along ±x, ±y, ±z. Rendering representation is drawn randomly per protein from cartoon (secondary-structure ribbons), sticks (backbone bonds), or molecular surface; coloring is either N→C rainbow (blue at the N-terminus through red at the C-terminus) or one color per chain.

Nearest PDB structures. The Foldseek neighbor list gives the closest experimentally determined structures in the PDB, ranked by structural alignment. TM-score near 1 means near-identical fold; near 0.3 means only rough topology match. This is how one finds what a novel AlphaFold prediction most resembles in the solved-structure universe.

Solvent-accessible surface area. SASA measures how much of the protein is reachable by solvent. It is computed by rolling a water-sized probe over the atomic surface and summing the exposed area (Å²). Per-residue SASA distinguishes core (buried, low SASA) from surface (exposed, high SASA) residues; total SASA is a whole-molecule size measure.